Protein AF-A0A7J6WRA8-F1 (afdb_monomer)

Structure (mmCIF, N/CA/C/O backbone):
data_AF-A0A7J6WRA8-F1
#
_entry.id   AF-A0A7J6WRA8-F1
#
loop_
_atom_site.group_PDB
_atom_site.id
_atom_site.type_symbol
_atom_site.label_atom_id
_atom_site.label_alt_id
_atom_site.label_comp_id
_atom_site.label_asym_id
_atom_site.label_entity_id
_atom_site.label_seq_id
_atom_site.pdbx_PDB_ins_code
_atom_site.Cartn_x
_atom_site.Cartn_y
_atom_site.Cartn_z
_atom_site.occupancy
_atom_site.B_iso_or_equiv
_atom_site.auth_seq_id
_atom_site.auth_comp_id
_atom_site.auth_asym_id
_atom_site.auth_atom_id
_atom_site.pdbx_PDB_model_num
ATOM 1 N N . MET A 1 1 ? -15.804 6.897 2.067 1.00 87.56 1 MET A N 1
ATOM 2 C CA . MET A 1 1 ? -14.642 7.243 2.923 1.00 87.56 1 MET A CA 1
ATOM 3 C C . MET A 1 1 ? -14.575 6.457 4.234 1.00 87.56 1 MET A C 1
ATOM 5 O O . MET A 1 1 ? -13.465 6.216 4.681 1.00 87.56 1 MET A O 1
ATOM 9 N N . GLN A 1 2 ? -15.694 6.023 4.835 1.00 93.50 2 GLN A N 1
ATOM 10 C CA . GLN A 1 2 ? -15.689 5.260 6.101 1.00 93.50 2 GLN A CA 1
ATOM 11 C C . GLN A 1 2 ? -14.812 3.995 6.072 1.00 93.50 2 GLN A C 1
ATOM 13 O O . GLN A 1 2 ? -14.043 3.772 6.997 1.00 93.50 2 GLN A O 1
ATOM 18 N N . LEU A 1 3 ? -14.853 3.215 4.986 1.00 95.44 3 LEU A N 1
ATOM 19 C CA . LEU A 1 3 ? -14.009 2.020 4.840 1.00 95.44 3 LEU A CA 1
ATOM 20 C C . LEU A 1 3 ? -12.509 2.354 4.890 1.00 95.44 3 LEU A C 1
ATOM 22 O O . LEU A 1 3 ? -11.751 1.719 5.610 1.00 95.44 3 LEU A O 1
ATOM 26 N N . ALA A 1 4 ? -12.081 3.391 4.165 1.00 96.44 4 ALA A N 1
ATOM 27 C CA . ALA A 1 4 ? -10.686 3.827 4.166 1.00 96.44 4 ALA A CA 1
ATOM 28 C C . ALA A 1 4 ? -10.249 4.363 5.540 1.00 96.44 4 ALA A C 1
ATOM 30 O O . ALA A 1 4 ? -9.139 4.075 5.972 1.00 96.44 4 ALA A O 1
ATOM 31 N N . GLN A 1 5 ? -11.134 5.080 6.246 1.00 95.75 5 GLN A N 1
ATOM 32 C CA . GLN A 1 5 ? -10.892 5.520 7.625 1.00 95.75 5 GLN A CA 1
ATOM 33 C C . GLN A 1 5 ? -10.626 4.318 8.541 1.00 95.75 5 GLN A C 1
ATOM 35 O O . GLN A 1 5 ? -9.610 4.295 9.224 1.00 95.75 5 GLN A O 1
ATOM 40 N N . LYS A 1 6 ? -11.481 3.287 8.485 1.00 94.50 6 LYS A N 1
ATOM 41 C CA . LYS A 1 6 ? -11.320 2.049 9.262 1.00 94.50 6 LYS A CA 1
ATOM 42 C C . LYS A 1 6 ? -9.994 1.346 8.957 1.00 94.50 6 LYS A C 1
ATOM 44 O O . LYS A 1 6 ? -9.297 0.914 9.868 1.00 94.50 6 LYS A O 1
ATOM 49 N N . LEU A 1 7 ? -9.623 1.247 7.679 1.00 96.50 7 LEU A N 1
ATOM 50 C CA . LEU A 1 7 ? -8.345 0.653 7.276 1.00 96.50 7 LEU A CA 1
ATOM 51 C C . LEU A 1 7 ? -7.139 1.473 7.765 1.00 96.50 7 LEU A C 1
ATOM 53 O O . LEU A 1 7 ? -6.096 0.886 8.037 1.00 96.50 7 LEU A O 1
ATOM 57 N N . TYR A 1 8 ? -7.258 2.798 7.862 1.00 96.00 8 TYR A N 1
ATOM 58 C CA . TYR A 1 8 ? -6.202 3.685 8.356 1.00 96.00 8 TYR A CA 1
ATOM 59 C C . TYR A 1 8 ? -6.057 3.632 9.886 1.00 96.00 8 TYR A C 1
ATOM 61 O O . TYR A 1 8 ? -4.951 3.422 10.378 1.00 96.00 8 TYR A O 1
ATOM 69 N N . GLU A 1 9 ? -7.162 3.767 10.626 1.00 93.31 9 GLU A N 1
ATOM 70 C CA . GLU A 1 9 ? -7.195 3.677 12.099 1.00 93.31 9 GLU A CA 1
ATOM 71 C C . GLU A 1 9 ? -6.755 2.298 12.594 1.00 93.31 9 GLU A C 1
ATOM 73 O O . GLU A 1 9 ? -6.137 2.171 13.649 1.00 93.31 9 GLU A O 1
ATOM 78 N N . GLY A 1 10 ? -7.024 1.277 11.782 1.00 87.44 10 GLY A N 1
ATOM 79 C CA . GLY A 1 10 ? -6.505 -0.061 11.950 1.00 87.44 10 GLY A CA 1
ATOM 80 C C . GLY A 1 10 ? -7.553 -1.073 12.372 1.00 87.44 10 GLY A C 1
ATOM 81 O O . GLY A 1 10 ? -8.667 -0.762 12.793 1.00 87.44 10 GLY A O 1
ATOM 82 N N . VAL A 1 11 ? -7.169 -2.336 12.237 1.00 85.31 11 VAL A N 1
ATOM 83 C CA . VAL A 1 11 ? -7.971 -3.481 12.668 1.00 85.31 11 VAL A CA 1
ATOM 84 C C . VAL A 1 11 ? -7.165 -4.316 13.644 1.00 85.31 11 VAL A C 1
ATOM 86 O O . VAL A 1 11 ? -5.936 -4.365 13.556 1.00 85.31 11 VAL A O 1
ATOM 89 N N . LYS A 1 12 ? -7.850 -4.963 14.589 1.00 82.88 12 LYS A N 1
ATOM 90 C CA . LYS A 1 12 ? -7.200 -5.906 15.498 1.00 82.88 12 LYS A CA 1
ATOM 91 C C . LYS A 1 12 ? -6.724 -7.103 14.688 1.00 82.88 12 LYS A C 1
ATOM 93 O O . LYS A 1 12 ? -7.531 -7.870 14.167 1.00 82.88 12 LYS A O 1
ATOM 98 N N . LEU A 1 13 ? -5.412 -7.217 14.554 1.00 78.06 13 LEU A N 1
ATOM 99 C CA . LEU A 1 13 ? -4.770 -8.418 14.047 1.00 78.06 13 LEU A CA 1
ATOM 100 C C . LEU A 1 13 ? -4.534 -9.376 15.229 1.00 78.06 13 LEU A C 1
ATOM 102 O O . LEU A 1 13 ? -4.759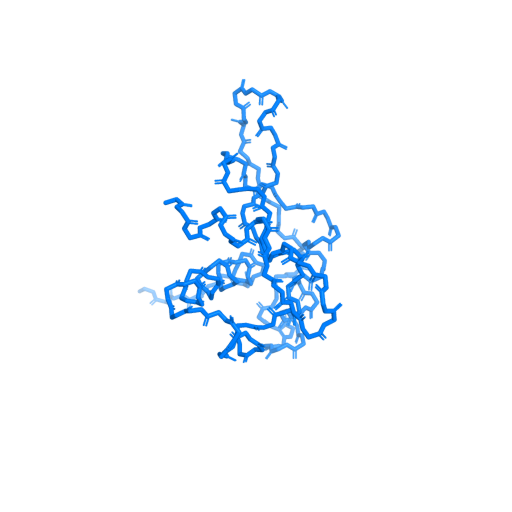 -9.017 16.385 1.00 78.06 13 LEU A O 1
ATOM 106 N N . ALA A 1 14 ? -4.120 -10.615 14.952 1.00 69.50 14 ALA A N 1
ATOM 107 C CA . ALA A 1 14 ? -3.975 -11.674 15.963 1.00 69.50 14 ALA A CA 1
ATOM 108 C C . ALA A 1 14 ? -3.062 -11.312 17.160 1.00 69.50 14 ALA A C 1
ATOM 110 O O . ALA A 1 14 ? -3.107 -11.975 18.187 1.00 69.50 14 ALA A O 1
ATOM 111 N N . ASN A 1 15 ? -2.255 -10.258 17.033 1.00 64.75 15 ASN A N 1
ATOM 112 C CA . ASN A 1 15 ? -1.355 -9.696 18.039 1.00 64.75 15 ASN A CA 1
ATOM 113 C C . ASN A 1 15 ? -2.002 -8.629 18.958 1.00 64.75 15 ASN A C 1
ATOM 115 O O . ASN A 1 15 ? -1.277 -7.845 19.558 1.00 64.75 15 ASN A O 1
ATOM 119 N N . GLU A 1 16 ? -3.336 -8.595 19.067 1.00 61.69 16 GLU A N 1
ATOM 120 C CA . GLU A 1 16 ? -4.169 -7.728 19.935 1.00 61.69 16 GLU A CA 1
ATOM 121 C C . GLU A 1 16 ? -4.091 -6.205 19.695 1.00 61.69 16 GLU A C 1
ATOM 123 O O . GLU A 1 16 ? -5.064 -5.495 19.972 1.00 61.69 16 GLU A O 1
ATOM 128 N N . GLU A 1 17 ? -3.004 -5.695 19.114 1.00 76.12 17 GLU A N 1
ATOM 129 C CA . GLU A 1 17 ? -2.834 -4.283 18.778 1.00 76.12 17 GLU A CA 1
ATOM 130 C C . GLU A 1 17 ? -3.505 -3.933 17.438 1.00 76.12 17 GLU A C 1
ATOM 132 O O . GLU A 1 17 ? -3.340 -4.608 16.413 1.00 76.12 17 GLU A O 1
ATOM 137 N N . ALA A 1 18 ? -4.287 -2.849 17.439 1.00 82.38 18 ALA A N 1
ATOM 138 C CA . ALA A 1 18 ? -4.905 -2.333 16.226 1.00 82.38 18 ALA A CA 1
ATOM 139 C C . ALA A 1 18 ? -3.817 -1.835 15.267 1.00 82.38 18 ALA A C 1
ATOM 141 O O . ALA A 1 18 ? -3.050 -0.933 15.589 1.00 82.38 18 ALA A O 1
ATOM 142 N N . THR A 1 19 ? -3.751 -2.428 14.076 1.00 90.06 19 THR A N 1
ATOM 143 C CA . THR A 1 19 ? -2.729 -2.089 13.083 1.00 90.06 19 THR A CA 1
ATOM 144 C C . THR A 1 19 ? -3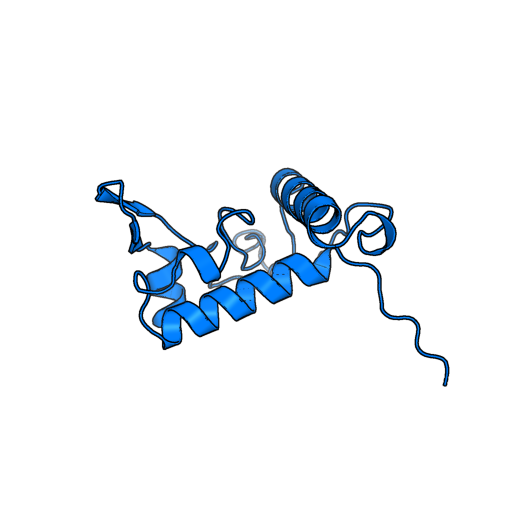.353 -1.375 11.894 1.00 90.06 19 THR A C 1
ATOM 146 O O . THR A 1 19 ? -4.198 -1.948 11.200 1.00 90.06 19 THR A O 1
ATOM 149 N N . GLY A 1 20 ? -2.892 -0.153 11.615 1.00 94.62 20 GLY A N 1
ATOM 150 C CA . GLY A 1 20 ? -3.224 0.585 10.395 1.00 94.62 20 GLY A CA 1
ATOM 151 C C . GLY A 1 20 ? -2.780 -0.183 9.148 1.00 94.62 20 GLY A C 1
ATOM 152 O O . GLY A 1 20 ? -1.609 -0.548 8.994 1.00 94.62 20 GLY A O 1
ATOM 153 N N . LEU A 1 21 ? -3.719 -0.470 8.253 1.00 96.50 21 LEU A N 1
ATOM 154 C CA . LEU A 1 21 ? -3.496 -1.275 7.054 1.00 96.50 21 LEU A CA 1
ATOM 155 C C . LEU A 1 21 ? -3.070 -0.441 5.847 1.00 96.50 21 LEU A C 1
ATOM 157 O O . LEU A 1 21 ? -2.350 -0.959 4.992 1.00 96.50 21 LEU A O 1
ATOM 161 N N . ILE A 1 22 ? -3.483 0.824 5.784 1.00 97.62 22 ILE A N 1
ATOM 162 C CA . ILE A 1 22 ? -3.150 1.758 4.702 1.00 97.62 22 ILE A CA 1
ATOM 163 C C . ILE A 1 22 ? -2.601 3.078 5.252 1.00 97.62 22 ILE A C 1
ATOM 165 O O . ILE A 1 22 ? -2.805 3.407 6.419 1.00 97.62 22 ILE A O 1
ATOM 169 N N . THR A 1 23 ? -1.904 3.835 4.409 1.00 96.31 23 THR A N 1
ATOM 170 C CA . THR A 1 23 ? -1.525 5.229 4.685 1.00 96.31 23 THR A CA 1
ATOM 171 C C . THR A 1 23 ? -2.753 6.150 4.721 1.00 96.31 23 THR A C 1
ATOM 173 O O . THR A 1 23 ? -3.869 5.751 4.380 1.00 96.31 23 THR A O 1
ATOM 176 N N . TYR A 1 24 ? -2.563 7.395 5.166 1.00 94.12 24 TYR A N 1
ATOM 177 C CA . TYR A 1 24 ? -3.653 8.356 5.330 1.00 94.12 24 TYR A CA 1
ATOM 178 C C . TYR A 1 24 ? -4.417 8.598 4.017 1.00 94.12 24 TYR A C 1
ATOM 180 O O . TYR A 1 24 ? -3.842 8.910 2.979 1.00 94.12 24 TYR A O 1
ATOM 188 N N . MET A 1 25 ? -5.741 8.455 4.067 1.00 94.44 25 MET A N 1
ATOM 189 C CA . MET A 1 25 ? -6.609 8.394 2.884 1.00 94.44 25 MET A CA 1
ATOM 190 C C . MET A 1 25 ? -7.027 9.755 2.310 1.00 94.44 25 MET A C 1
ATOM 192 O O . MET A 1 25 ? -7.725 9.798 1.298 1.00 94.44 25 MET A O 1
ATOM 196 N N . ARG A 1 26 ? -6.677 10.869 2.963 1.00 91.56 26 ARG A N 1
ATOM 197 C CA . ARG A 1 26 ? -6.943 12.224 2.455 1.00 91.56 26 ARG A CA 1
ATOM 198 C C . ARG A 1 26 ? -5.626 12.830 1.992 1.00 91.56 26 ARG A C 1
ATOM 200 O O . ARG A 1 26 ? -4.930 13.481 2.759 1.00 91.56 26 ARG A O 1
ATOM 207 N N . THR A 1 27 ? -5.287 12.539 0.745 1.00 88.88 27 THR A N 1
ATOM 208 C CA . THR A 1 27 ? -4.041 12.948 0.097 1.00 88.88 27 THR A CA 1
ATOM 209 C C . THR A 1 27 ? -4.317 13.210 -1.379 1.00 88.88 27 THR A C 1
ATOM 211 O O . THR A 1 27 ? -5.108 12.499 -2.006 1.00 88.88 27 THR A O 1
ATOM 214 N N . ASP A 1 28 ? -3.683 14.230 -1.940 1.00 87.44 28 ASP A N 1
ATOM 215 C CA . ASP A 1 28 ? -3.567 14.453 -3.383 1.00 87.44 28 ASP A CA 1
ATOM 216 C C . ASP A 1 28 ? -2.175 14.051 -3.916 1.00 87.44 28 ASP A C 1
ATOM 218 O O . ASP A 1 28 ? -1.905 14.151 -5.122 1.00 87.44 28 ASP A O 1
ATOM 222 N N . GLY A 1 29 ? -1.311 13.550 -3.027 1.00 87.25 29 GLY A N 1
ATOM 223 C CA . GLY A 1 29 ? 0.008 13.025 -3.324 1.00 87.25 29 GLY A CA 1
ATOM 224 C C . GLY A 1 29 ? -0.040 11.661 -4.010 1.00 87.25 29 GLY A C 1
ATOM 225 O O . GLY A 1 29 ? -0.827 10.776 -3.678 1.00 87.25 29 GLY A O 1
ATOM 226 N N . LEU A 1 30 ? 0.849 11.487 -4.988 1.00 88.94 30 LEU A N 1
ATOM 227 C CA . LEU A 1 30 ? 1.099 10.209 -5.669 1.00 88.94 30 LEU A CA 1
ATOM 228 C C . LEU A 1 30 ? 2.478 9.633 -5.330 1.00 88.94 30 LEU A C 1
ATOM 230 O O . LEU A 1 30 ? 2.835 8.560 -5.814 1.00 88.94 30 LEU A O 1
ATOM 234 N N . HIS A 1 31 ? 3.252 10.351 -4.516 1.00 90.62 31 HIS A N 1
ATOM 235 C CA . HIS A 1 31 ? 4.592 9.937 -4.141 1.00 90.62 31 HIS A CA 1
ATOM 236 C C . HIS A 1 31 ? 4.519 8.725 -3.216 1.00 90.62 31 HIS A C 1
ATOM 238 O O . HIS A 1 31 ? 3.697 8.673 -2.310 1.00 90.62 31 HIS A O 1
ATOM 244 N N . VAL A 1 32 ? 5.412 7.769 -3.440 1.00 92.00 32 VAL A N 1
ATOM 245 C CA . VAL A 1 32 ? 5.701 6.672 -2.517 1.00 92.00 32 VAL A CA 1
ATOM 246 C C . VAL A 1 32 ? 7.120 6.892 -1.998 1.00 92.00 32 VAL A C 1
ATOM 248 O O . VAL A 1 32 ? 7.980 7.377 -2.739 1.00 92.00 32 VAL A O 1
ATOM 251 N N . SER A 1 33 ? 7.355 6.629 -0.718 1.00 91.50 33 SER A N 1
ATOM 252 C CA . SER A 1 33 ? 8.679 6.706 -0.095 1.00 91.50 33 SER A CA 1
ATOM 253 C C . SER A 1 33 ? 9.642 5.711 -0.739 1.00 91.50 33 SER A C 1
ATOM 255 O O . SER A 1 33 ? 9.236 4.631 -1.164 1.00 91.50 33 SER A O 1
ATOM 257 N N . ASP A 1 34 ? 10.930 6.055 -0.790 1.00 91.38 34 ASP A N 1
ATOM 258 C CA . ASP A 1 34 ? 11.935 5.204 -1.442 1.00 91.38 34 ASP A CA 1
ATOM 259 C C . ASP A 1 34 ? 12.005 3.803 -0.800 1.00 91.38 34 ASP A C 1
ATOM 261 O O . ASP A 1 34 ? 12.113 2.805 -1.511 1.00 91.38 34 ASP A O 1
ATOM 265 N N . ALA A 1 35 ? 11.841 3.714 0.527 1.00 92.88 35 ALA A N 1
ATOM 266 C CA . ALA A 1 35 ? 11.779 2.443 1.251 1.00 92.88 35 ALA A CA 1
ATOM 267 C C . ALA A 1 35 ? 10.579 1.586 0.814 1.00 92.88 35 ALA A C 1
ATOM 269 O O . ALA A 1 35 ? 10.750 0.435 0.417 1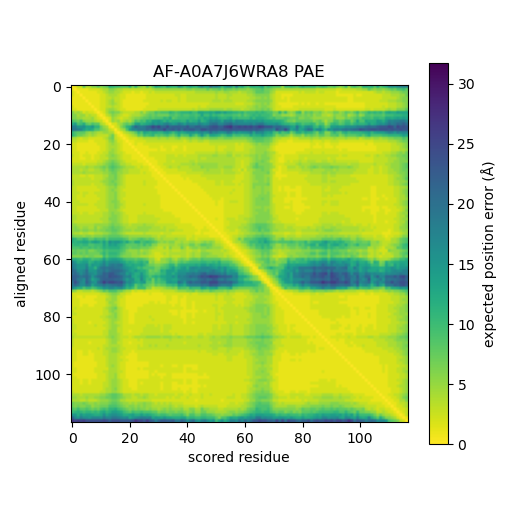.00 92.88 35 ALA A O 1
ATOM 270 N N . ALA A 1 36 ? 9.369 2.158 0.804 1.00 94.19 36 ALA A N 1
ATOM 271 C CA . ALA A 1 36 ? 8.182 1.425 0.377 1.00 94.19 36 ALA A CA 1
ATOM 272 C C . ALA A 1 36 ? 8.257 1.029 -1.102 1.00 94.19 36 ALA A C 1
ATOM 274 O O . ALA A 1 36 ? 7.854 -0.071 -1.466 1.00 94.19 36 ALA A O 1
ATOM 275 N N . ALA A 1 37 ? 8.795 1.897 -1.957 1.00 94.00 37 ALA A N 1
ATOM 276 C CA . ALA A 1 37 ? 8.945 1.610 -3.375 1.00 94.00 37 ALA A CA 1
ATOM 277 C C . ALA A 1 37 ? 9.941 0.459 -3.627 1.00 94.00 37 ALA A C 1
ATOM 279 O O . ALA A 1 37 ? 9.664 -0.406 -4.459 1.00 94.00 37 ALA A O 1
ATOM 280 N N . SER A 1 38 ? 11.033 0.388 -2.856 1.00 93.50 38 SER A N 1
ATOM 281 C CA . SER A 1 38 ? 11.965 -0.750 -2.853 1.00 93.50 38 SER A CA 1
ATOM 282 C C . SER A 1 38 ? 11.301 -2.050 -2.384 1.00 93.50 38 SER A C 1
ATOM 284 O O . SER A 1 38 ? 11.496 -3.103 -2.996 1.00 93.50 38 SER A O 1
ATOM 286 N N . ASP A 1 39 ? 10.483 -1.992 -1.330 1.00 95.50 39 ASP A N 1
ATOM 287 C CA . ASP A 1 39 ? 9.756 -3.161 -0.820 1.00 95.50 39 ASP A CA 1
ATOM 288 C C . ASP A 1 39 ? 8.729 -3.689 -1.827 1.00 95.50 39 ASP A C 1
ATOM 290 O O . ASP A 1 39 ? 8.621 -4.900 -2.034 1.00 95.50 39 ASP A O 1
ATOM 294 N N . ILE A 1 40 ? 7.984 -2.787 -2.475 1.00 95.81 40 ILE A N 1
ATOM 295 C CA . ILE A 1 40 ? 7.016 -3.137 -3.521 1.00 95.81 40 ILE A CA 1
ATOM 296 C C . ILE A 1 40 ? 7.745 -3.787 -4.699 1.00 95.81 40 ILE A C 1
ATOM 298 O O . ILE A 1 40 ? 7.342 -4.861 -5.139 1.00 95.81 40 ILE A O 1
ATOM 302 N N . HIS A 1 41 ? 8.827 -3.170 -5.182 1.00 94.50 41 HIS A N 1
ATOM 303 C CA . HIS A 1 41 ? 9.635 -3.698 -6.285 1.00 94.50 41 HIS A CA 1
ATOM 304 C C . HIS A 1 41 ? 10.177 -5.098 -5.975 1.00 94.50 41 HIS A C 1
ATOM 306 O O . HIS A 1 41 ? 10.007 -6.021 -6.771 1.00 94.50 41 HIS A O 1
ATOM 312 N N . SER A 1 42 ? 10.710 -5.290 -4.766 1.00 95.25 42 SER A N 1
ATOM 313 C CA . SER A 1 42 ? 11.190 -6.593 -4.295 1.00 95.25 42 SER A CA 1
ATOM 314 C C . SER A 1 42 ? 10.080 -7.646 -4.292 1.00 95.25 42 SER A C 1
ATOM 316 O O . SER A 1 42 ? 10.295 -8.773 -4.738 1.00 95.25 42 SER A O 1
ATOM 318 N N . LEU A 1 43 ? 8.875 -7.289 -3.833 1.00 96.94 43 LEU A N 1
ATOM 319 C CA . LEU A 1 43 ? 7.739 -8.211 -3.829 1.00 96.94 43 LEU A CA 1
ATOM 320 C C . LEU A 1 43 ? 7.219 -8.510 -5.245 1.00 96.94 43 LEU A C 1
ATOM 322 O O . LEU A 1 43 ? 6.756 -9.622 -5.495 1.00 96.94 43 LEU A O 1
ATOM 326 N N . VAL A 1 44 ? 7.287 -7.556 -6.179 1.00 96.31 44 VAL A N 1
ATOM 327 C CA . VAL A 1 44 ? 6.955 -7.806 -7.593 1.00 96.31 44 VAL A CA 1
ATOM 328 C C . VAL A 1 44 ? 7.893 -8.867 -8.168 1.00 96.31 44 VAL A C 1
ATOM 330 O O . VAL A 1 44 ? 7.403 -9.836 -8.746 1.00 96.31 44 VAL A O 1
ATOM 333 N N . ILE A 1 45 ? 9.207 -8.739 -7.946 1.00 95.38 45 ILE A N 1
ATOM 334 C CA . ILE A 1 45 ? 10.197 -9.736 -8.388 1.00 95.38 45 ILE A CA 1
ATOM 335 C C . ILE A 1 45 ? 9.905 -11.104 -7.767 1.00 95.38 45 ILE A C 1
ATOM 337 O O . ILE A 1 45 ? 9.881 -12.102 -8.481 1.00 95.38 45 ILE A O 1
ATOM 341 N N . GLU A 1 46 ? 9.660 -11.155 -6.457 1.00 96.31 46 GLU A N 1
ATOM 342 C CA . GLU A 1 46 ? 9.390 -12.402 -5.731 1.00 96.31 46 GLU A CA 1
ATOM 343 C C . GLU A 1 46 ? 8.145 -13.130 -6.259 1.00 96.31 46 GLU A C 1
ATOM 345 O O . GLU A 1 46 ? 8.137 -14.355 -6.362 1.00 96.31 46 GLU A O 1
ATOM 350 N N . ARG A 1 47 ? 7.083 -12.387 -6.597 1.00 95.94 47 ARG A N 1
ATOM 351 C CA . ARG A 1 47 ? 5.782 -12.969 -6.961 1.00 95.94 47 ARG A CA 1
ATOM 352 C C . ARG A 1 47 ? 5.602 -13.227 -8.449 1.00 95.94 47 ARG A C 1
ATOM 354 O O . ARG A 1 47 ? 4.892 -14.164 -8.804 1.00 95.94 47 ARG A O 1
ATOM 361 N N . TYR A 1 48 ? 6.166 -12.372 -9.293 1.00 96.00 48 TYR A N 1
ATOM 362 C CA . TYR A 1 48 ? 5.919 -12.386 -10.736 1.00 96.00 48 TYR A CA 1
ATOM 363 C C . TYR A 1 48 ? 7.193 -12.613 -11.551 1.00 96.00 48 TYR A C 1
ATOM 365 O O . TYR A 1 48 ? 7.101 -12.963 -12.719 1.00 96.00 48 TYR A O 1
ATOM 373 N N . GLY A 1 49 ? 8.375 -12.484 -10.944 1.00 95.00 49 GLY A N 1
ATOM 374 C CA . GLY A 1 49 ? 9.659 -12.597 -11.626 1.00 95.00 49 GLY A CA 1
ATOM 375 C C . GLY A 1 49 ? 10.219 -11.246 -12.070 1.00 95.00 49 GLY A C 1
ATOM 376 O O . GLY A 1 49 ? 9.523 -10.228 -12.119 1.00 95.00 49 GLY A O 1
ATOM 377 N N . LYS A 1 50 ? 11.518 -11.238 -12.388 1.00 93.56 50 LYS A N 1
ATOM 378 C CA . LYS A 1 50 ? 12.267 -10.018 -12.726 1.00 93.56 50 LYS A CA 1
ATOM 379 C C . LYS A 1 50 ? 11.718 -9.307 -13.966 1.00 93.56 50 LYS A C 1
ATOM 381 O O . LYS A 1 50 ? 11.699 -8.083 -13.980 1.00 93.56 50 LYS A O 1
ATOM 386 N N . ASP A 1 51 ? 11.208 -10.057 -14.939 1.00 93.12 51 ASP A N 1
ATOM 387 C CA . ASP A 1 51 ? 10.678 -9.518 -16.201 1.00 93.12 51 ASP A CA 1
ATOM 388 C C . ASP A 1 51 ? 9.396 -8.690 -16.013 1.00 93.12 51 ASP A C 1
ATOM 390 O O . ASP A 1 51 ? 9.028 -7.900 -16.879 1.00 93.12 51 ASP A O 1
ATOM 394 N N . PHE A 1 52 ? 8.721 -8.838 -14.867 1.00 93.50 52 PHE A N 1
ATOM 395 C CA . PHE A 1 52 ? 7.514 -8.084 -14.529 1.00 93.50 52 PHE A CA 1
ATOM 396 C C . PHE A 1 52 ? 7.790 -6.858 -13.653 1.00 93.50 52 PHE A C 1
ATOM 398 O O . PHE A 1 52 ? 6.896 -6.026 -13.469 1.00 93.50 52 PHE A O 1
ATOM 405 N N . ALA A 1 53 ? 9.006 -6.721 -13.123 1.00 90.94 53 ALA A N 1
ATOM 406 C CA . ALA A 1 53 ? 9.429 -5.569 -12.340 1.00 90.94 53 ALA A CA 1
ATOM 407 C C . ALA A 1 53 ? 10.060 -4.511 -13.250 1.00 90.94 53 ALA A C 1
ATOM 409 O O . ALA A 1 53 ? 10.818 -4.833 -14.163 1.00 90.94 53 ALA A O 1
ATOM 410 N N . SER A 1 54 ? 9.778 -3.230 -13.008 1.00 86.44 54 SER A N 1
ATOM 411 C CA . SER A 1 54 ? 10.454 -2.170 -13.757 1.00 86.44 54 SER A CA 1
ATOM 412 C C . SER A 1 54 ? 11.966 -2.182 -13.504 1.00 86.44 54 SER A C 1
ATOM 414 O O . SER A 1 54 ? 12.408 -2.442 -12.388 1.00 86.44 54 SER A O 1
ATOM 416 N N . GLU A 1 55 ? 12.775 -1.860 -14.520 1.00 82.19 55 GLU A N 1
ATOM 417 C CA . GLU A 1 55 ? 14.247 -1.856 -14.398 1.00 82.19 55 GLU A CA 1
ATOM 418 C C . GLU A 1 55 ? 14.760 -0.944 -13.274 1.00 82.19 55 GLU A C 1
ATOM 420 O O . GLU A 1 55 ? 15.783 -1.214 -12.652 1.00 82.19 55 GLU A O 1
ATOM 425 N N . SER A 1 56 ? 14.021 0.129 -12.993 1.00 81.69 56 SER A N 1
ATOM 426 C CA . SER A 1 56 ? 14.252 1.028 -11.868 1.00 81.69 56 SER A CA 1
ATOM 427 C C . SER A 1 56 ? 12.950 1.312 -11.128 1.00 81.69 56 SER A C 1
ATOM 429 O O . SER A 1 56 ? 11.857 1.208 -11.695 1.00 81.69 56 SER A O 1
ATOM 431 N N . THR A 1 57 ? 13.067 1.686 -9.855 1.00 83.25 57 THR A N 1
ATOM 432 C CA . THR A 1 57 ? 11.939 2.110 -9.025 1.00 83.25 57 THR A CA 1
ATOM 433 C C . THR A 1 57 ? 11.259 3.331 -9.638 1.00 83.25 57 THR A C 1
ATOM 435 O O . THR A 1 57 ? 11.853 4.407 -9.756 1.00 83.25 57 THR A O 1
ATOM 438 N N . ARG A 1 58 ? 9.990 3.181 -10.015 1.00 86.06 58 ARG A N 1
ATOM 439 C CA . ARG A 1 58 ? 9.204 4.254 -10.624 1.00 86.06 58 ARG A CA 1
ATOM 440 C C . ARG A 1 58 ? 8.838 5.286 -9.573 1.00 86.06 58 ARG A C 1
ATOM 442 O O . ARG A 1 58 ? 8.262 4.951 -8.537 1.00 86.06 58 ARG A O 1
ATOM 449 N N . LYS A 1 59 ? 9.120 6.553 -9.872 1.00 85.31 59 LYS A N 1
ATOM 450 C CA . LYS A 1 59 ? 8.734 7.683 -9.028 1.00 85.31 59 LYS A CA 1
ATOM 451 C C . LYS A 1 59 ? 7.577 8.445 -9.658 1.00 85.31 59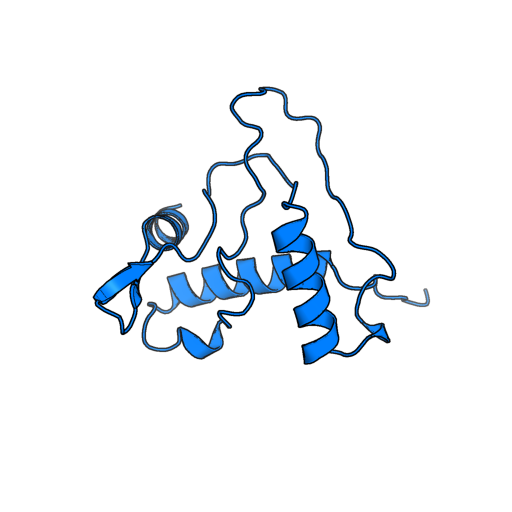 LYS A C 1
ATOM 453 O O . LYS A 1 59 ? 7.646 8.855 -10.813 1.00 85.31 59 LYS A O 1
ATOM 458 N N . TYR A 1 60 ? 6.527 8.656 -8.873 1.00 85.56 60 TYR A N 1
ATOM 459 C CA . TYR A 1 60 ? 5.343 9.402 -9.278 1.00 85.56 60 TYR A CA 1
ATOM 460 C C . TYR A 1 60 ? 5.249 10.667 -8.437 1.00 85.56 60 TYR A C 1
ATOM 462 O O . TYR A 1 60 ? 5.047 10.603 -7.229 1.00 85.56 60 TYR A O 1
ATOM 470 N N . PHE A 1 61 ? 5.391 11.824 -9.074 1.00 80.38 61 PHE A N 1
ATOM 471 C CA . PHE A 1 61 ? 5.249 13.112 -8.406 1.00 80.38 61 PHE A CA 1
ATOM 472 C C . PHE A 1 61 ? 4.190 13.944 -9.110 1.00 80.38 61 PHE A C 1
ATOM 474 O O . PHE A 1 61 ? 4.121 13.997 -10.337 1.00 80.38 61 PHE A O 1
ATOM 481 N N . LYS A 1 62 ? 3.378 14.628 -8.311 1.00 74.69 62 LYS A N 1
ATOM 482 C CA . LYS A 1 62 ? 2.468 15.669 -8.771 1.00 74.69 62 LYS A CA 1
ATOM 483 C C . LYS A 1 62 ? 2.806 16.938 -8.005 1.00 74.69 62 LYS A C 1
ATOM 485 O O . LYS A 1 62 ? 3.118 16.875 -6.819 1.00 74.69 62 LYS A O 1
ATOM 490 N N . LYS A 1 63 ? 2.759 18.085 -8.685 1.00 69.12 63 LYS A N 1
ATOM 491 C CA . LYS A 1 63 ? 2.952 19.386 -8.043 1.00 69.12 63 LYS A CA 1
ATOM 492 C C . LYS A 1 63 ? 1.760 19.637 -7.111 1.00 69.12 63 LYS A C 1
ATOM 494 O O . LYS A 1 63 ? 0.679 19.993 -7.573 1.00 69.12 63 LYS A O 1
ATOM 499 N N . VAL A 1 64 ? 1.956 19.366 -5.826 1.00 65.75 64 VAL A N 1
ATOM 500 C CA . VAL A 1 64 ? 0.994 19.629 -4.750 1.00 65.75 64 VAL A CA 1
ATOM 501 C C . VAL A 1 64 ? 0.892 21.137 -4.537 1.00 65.75 64 VAL A C 1
ATOM 503 O O . VAL A 1 64 ? 1.913 21.825 -4.487 1.00 65.75 64 VAL A O 1
ATOM 506 N N . LYS A 1 65 ? -0.333 21.674 -4.470 1.00 64.19 65 LYS A N 1
ATOM 507 C CA . LYS A 1 65 ? -0.556 23.123 -4.286 1.00 64.19 65 LYS A CA 1
ATOM 508 C C . LYS A 1 65 ? -0.202 23.593 -2.873 1.00 64.19 65 LYS A C 1
ATOM 510 O O . LYS A 1 65 ? 0.086 24.774 -2.705 1.00 64.19 65 LYS A O 1
ATOM 515 N N . ASN A 1 66 ? -0.208 22.691 -1.891 1.00 63.09 66 ASN A N 1
ATOM 516 C CA . ASN A 1 66 ? 0.021 22.997 -0.485 1.00 63.09 66 ASN A CA 1
ATOM 517 C C . ASN A 1 66 ? 1.099 22.069 0.092 1.00 63.09 66 ASN A C 1
ATOM 519 O O . ASN A 1 66 ? 0.969 20.850 0.033 1.00 63.09 66 ASN A O 1
ATOM 523 N N . ALA A 1 67 ? 2.163 22.630 0.672 1.00 58.94 67 ALA A N 1
ATOM 524 C CA . ALA A 1 67 ? 3.268 21.840 1.230 1.00 58.94 67 ALA A CA 1
ATOM 525 C C . ALA A 1 67 ? 2.855 21.006 2.460 1.00 58.94 67 ALA A C 1
ATOM 527 O O . ALA A 1 67 ? 3.477 19.988 2.747 1.00 58.94 67 ALA A O 1
ATOM 528 N N . GLN A 1 68 ? 1.787 21.412 3.159 1.00 54.00 68 GLN A N 1
ATOM 529 C CA . GLN A 1 68 ? 1.205 20.658 4.275 1.00 54.00 68 GLN A CA 1
ATOM 530 C C . GLN A 1 68 ? 0.435 19.404 3.824 1.00 54.00 68 GLN A C 1
ATOM 532 O O . GLN A 1 68 ? 0.228 18.514 4.639 1.00 54.00 68 GLN A O 1
ATOM 537 N N . GLU A 1 69 ? 0.066 19.303 2.541 1.00 53.34 69 GLU A N 1
ATOM 538 C CA . GLU A 1 69 ? -0.650 18.160 1.949 1.00 53.34 69 GLU A CA 1
ATOM 539 C C . GLU A 1 69 ? 0.277 17.265 1.107 1.00 53.34 69 GLU A C 1
ATOM 541 O O . GLU A 1 69 ? -0.186 16.387 0.385 1.00 53.34 69 GLU A O 1
ATOM 546 N N . ALA A 1 70 ? 1.602 17.424 1.233 1.00 59.78 70 ALA A N 1
ATOM 547 C CA . ALA A 1 70 ? 2.612 16.558 0.615 1.00 59.78 70 ALA A CA 1
ATOM 548 C C . ALA A 1 70 ? 2.679 15.161 1.272 1.00 59.78 70 ALA A C 1
ATOM 550 O O . ALA A 1 70 ? 3.755 14.618 1.525 1.00 59.78 70 ALA A O 1
ATOM 551 N N . HIS A 1 71 ? 1.521 14.591 1.592 1.00 74.12 71 HIS A N 1
ATOM 552 C CA . HIS A 1 71 ? 1.393 13.250 2.120 1.00 74.12 71 HIS A CA 1
ATOM 553 C C . HIS A 1 71 ? 1.694 12.218 1.033 1.00 74.12 71 HIS A C 1
ATOM 555 O O . HIS A 1 71 ? 1.546 12.449 -0.169 1.00 74.12 71 HIS A O 1
ATOM 561 N N . GLU A 1 72 ? 2.132 11.050 1.482 1.00 88.62 72 GLU A N 1
ATOM 562 C CA . GLU A 1 72 ? 2.357 9.902 0.618 1.00 88.62 72 GLU A CA 1
ATOM 563 C C . GLU A 1 72 ? 1.050 9.470 -0.074 1.00 88.62 72 GLU A C 1
ATOM 565 O O . GLU A 1 72 ? -0.056 9.781 0.380 1.00 88.62 72 GLU A O 1
ATOM 570 N N . ALA A 1 73 ? 1.173 8.732 -1.173 1.00 94.75 73 ALA A N 1
ATOM 571 C CA . ALA A 1 73 ? 0.061 8.064 -1.827 1.00 94.75 73 ALA A CA 1
ATOM 572 C C . ALA A 1 73 ? -0.665 7.110 -0.868 1.00 94.75 73 ALA A C 1
ATOM 574 O O . ALA A 1 73 ? -0.074 6.563 0.068 1.00 94.75 73 ALA A O 1
ATOM 575 N N . ILE A 1 74 ? -1.941 6.841 -1.161 1.00 96.50 74 ILE A N 1
ATOM 576 C CA . ILE A 1 74 ? -2.712 5.795 -0.481 1.00 96.50 74 ILE A CA 1
ATOM 577 C C . ILE A 1 74 ? -2.163 4.429 -0.907 1.00 96.50 74 ILE A C 1
ATOM 579 O O . ILE A 1 74 ? -2.329 4.018 -2.056 1.00 96.50 74 ILE A O 1
ATOM 583 N N . ARG A 1 75 ? -1.521 3.724 0.025 1.00 97.38 75 ARG A N 1
ATOM 584 C CA . ARG A 1 75 ? -0.915 2.401 -0.182 1.00 97.38 75 ARG A CA 1
ATOM 585 C C . ARG A 1 75 ? -0.998 1.555 1.090 1.00 97.38 75 ARG A C 1
ATOM 587 O O . ARG A 1 75 ? -1.220 2.115 2.165 1.00 97.38 75 ARG A O 1
ATOM 594 N N . PRO A 1 76 ? -0.768 0.232 1.024 1.00 97.69 76 PRO A N 1
ATOM 595 C CA . PRO A 1 76 ? -0.593 -0.575 2.223 1.00 97.69 76 PRO A CA 1
ATOM 596 C C . PRO A 1 76 ? 0.576 -0.069 3.074 1.00 97.69 76 PRO A C 1
ATOM 598 O O . PRO A 1 76 ? 1.631 0.282 2.538 1.00 97.69 76 PRO A O 1
ATOM 601 N N . THR A 1 77 ? 0.419 -0.082 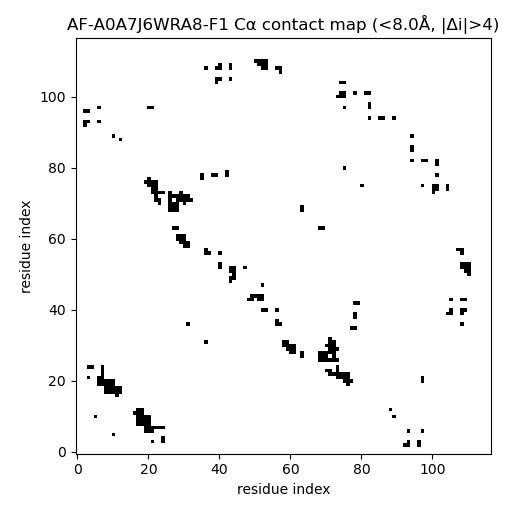4.398 1.00 96.12 77 THR A N 1
ATOM 602 C CA . THR A 1 77 ? 1.522 0.214 5.334 1.00 96.12 77 THR A CA 1
ATOM 603 C C . THR A 1 77 ? 2.642 -0.816 5.219 1.00 96.12 77 THR A C 1
ATOM 605 O O . THR A 1 77 ? 3.813 -0.456 5.267 1.00 96.12 77 THR A O 1
ATOM 608 N N . SER A 1 78 ? 2.278 -2.077 4.968 1.00 95.88 78 SER A N 1
ATOM 609 C CA . SER A 1 78 ? 3.181 -3.157 4.574 1.00 95.88 78 SER A CA 1
ATOM 610 C C . SER A 1 78 ? 2.638 -3.843 3.325 1.00 95.88 78 SER A C 1
ATOM 612 O O . SER A 1 78 ? 1.528 -4.378 3.343 1.00 95.88 78 SER A O 1
ATOM 614 N N . ILE A 1 79 ? 3.419 -3.851 2.243 1.00 97.31 79 ILE A N 1
ATOM 615 C CA . ILE A 1 79 ? 3.021 -4.489 0.979 1.00 97.31 79 ILE A CA 1
ATOM 616 C C . ILE A 1 79 ? 2.998 -6.024 1.076 1.00 97.31 79 ILE A C 1
ATOM 618 O O . ILE A 1 79 ? 2.257 -6.686 0.354 1.00 97.31 79 ILE A O 1
ATOM 622 N N . ARG A 1 80 ? 3.756 -6.601 2.018 1.00 96.81 80 ARG A N 1
ATOM 623 C CA . ARG A 1 80 ? 3.811 -8.053 2.262 1.00 96.81 80 ARG A CA 1
ATOM 624 C C . ARG A 1 80 ? 2.573 -8.593 2.974 1.00 96.81 80 ARG A C 1
ATOM 626 O O . ARG A 1 80 ? 2.373 -9.803 3.010 1.00 96.81 80 ARG A O 1
ATOM 633 N N . ARG A 1 81 ? 1.717 -7.717 3.506 1.00 95.56 81 ARG A N 1
ATOM 634 C CA . ARG A 1 81 ? 0.393 -8.095 4.001 1.00 95.56 81 ARG A CA 1
ATOM 635 C C . ARG A 1 81 ? -0.520 -8.330 2.799 1.00 95.56 81 ARG A C 1
ATOM 637 O O . ARG A 1 81 ? -1.098 -7.405 2.242 1.00 95.56 81 ARG A O 1
ATOM 644 N N . LEU A 1 82 ? -0.597 -9.577 2.354 1.00 97.06 82 LEU A N 1
ATOM 645 C CA . LEU A 1 82 ? -1.397 -9.928 1.185 1.00 97.06 82 LEU A CA 1
ATOM 646 C C . LEU A 1 82 ? -2.893 -9.839 1.520 1.00 97.06 82 LEU A C 1
ATOM 648 O O . LEU A 1 82 ? -3.279 -10.192 2.637 1.00 97.06 82 LEU A O 1
ATOM 652 N N . PRO A 1 83 ? -3.761 -9.467 0.561 1.00 97.44 83 PRO A N 1
ATOM 653 C CA . PRO A 1 83 ? -5.208 -9.491 0.775 1.00 97.44 83 PRO A CA 1
ATOM 654 C C . PRO A 1 83 ? -5.723 -10.851 1.273 1.00 97.44 83 PRO A C 1
ATOM 656 O O . PRO A 1 83 ? -6.606 -10.903 2.121 1.00 97.44 83 PRO A O 1
ATOM 659 N N . SER A 1 84 ? -5.115 -11.956 0.827 1.00 97.06 84 SER A N 1
ATOM 660 C CA . SER A 1 84 ? -5.462 -13.312 1.273 1.00 97.06 84 SER A CA 1
ATOM 661 C C . SER A 1 84 ? -5.262 -13.544 2.774 1.00 97.06 84 SER A C 1
ATOM 663 O O . SER A 1 84 ? -5.977 -14.351 3.358 1.00 97.06 84 SER A O 1
ATOM 665 N N . MET A 1 85 ? -4.333 -12.828 3.414 1.00 95.12 85 MET A N 1
ATOM 666 C CA . MET A 1 85 ? -4.077 -12.928 4.857 1.00 95.12 85 MET A CA 1
ATOM 667 C C . MET A 1 85 ? -5.143 -12.218 5.699 1.00 95.12 85 MET A C 1
ATOM 669 O O . MET A 1 85 ? -5.147 -12.358 6.917 1.00 95.12 85 MET A O 1
ATOM 673 N N . LEU A 1 86 ? -6.009 -11.421 5.068 1.00 94.50 86 LEU A N 1
ATOM 674 C CA . LEU A 1 86 ? -7.022 -10.598 5.731 1.00 94.50 86 LEU A CA 1
ATOM 675 C C . LEU A 1 86 ? -8.443 -11.151 5.572 1.00 94.50 86 LEU A C 1
ATOM 677 O O . LEU A 1 86 ? -9.394 -10.566 6.095 1.00 94.50 86 LEU A O 1
ATOM 681 N N . ILE A 1 87 ? -8.592 -12.282 4.879 1.00 95.25 87 ILE A N 1
ATOM 682 C CA . ILE A 1 87 ? -9.862 -13.001 4.760 1.00 95.25 87 ILE A CA 1
ATOM 683 C C . ILE A 1 87 ? -10.302 -13.464 6.153 1.00 95.25 87 ILE A C 1
ATOM 685 O O . ILE A 1 87 ? -9.524 -14.065 6.889 1.00 95.25 87 ILE A O 1
ATOM 689 N N . GLY A 1 88 ? -11.547 -13.161 6.525 1.00 92.31 88 GLY A N 1
ATOM 690 C CA . GLY A 1 88 ? -12.099 -13.476 7.847 1.00 92.31 88 GLY A CA 1
ATOM 691 C C . GLY A 1 88 ? -11.667 -12.521 8.968 1.00 92.31 88 GLY A C 1
ATOM 692 O O . GLY A 1 88 ? -12.250 -12.566 10.045 1.00 92.31 88 GLY A O 1
ATOM 693 N N . ILE A 1 89 ? -10.697 -11.633 8.714 1.00 92.62 89 ILE A N 1
ATOM 694 C CA . ILE A 1 89 ? -10.312 -10.541 9.625 1.00 92.62 89 ILE A CA 1
ATOM 695 C C . ILE A 1 89 ? -11.068 -9.261 9.255 1.00 92.62 89 ILE A C 1
ATOM 697 O O . ILE A 1 89 ? -11.588 -8.557 10.120 1.00 92.62 89 ILE A O 1
ATOM 701 N N . LEU A 1 90 ? -11.115 -8.949 7.959 1.00 94.12 90 LEU A N 1
ATOM 702 C CA . LEU A 1 90 ? -11.870 -7.825 7.422 1.00 94.12 90 LEU A CA 1
ATOM 703 C C . LEU A 1 90 ? -13.275 -8.262 7.007 1.00 94.12 90 LEU A C 1
ATOM 705 O O . LEU A 1 90 ? -13.470 -9.372 6.510 1.00 94.12 90 LEU A O 1
ATOM 709 N N . ASP A 1 91 ? -14.238 -7.350 7.147 1.00 94.56 91 ASP A N 1
ATOM 710 C CA . ASP A 1 91 ? -15.504 -7.463 6.425 1.00 94.56 91 ASP A CA 1
ATOM 711 C C . ASP A 1 91 ? -15.271 -7.382 4.909 1.00 94.56 91 ASP A C 1
ATOM 713 O O . ASP A 1 91 ? -14.241 -6.888 4.437 1.00 94.56 91 ASP A O 1
ATOM 717 N N . GLU A 1 92 ? -16.242 -7.879 4.147 1.00 96.56 92 GLU A N 1
ATOM 718 C CA . GLU A 1 92 ? -16.124 -8.064 2.702 1.00 96.56 92 GLU A CA 1
ATOM 719 C C . GLU A 1 92 ? -15.776 -6.763 1.958 1.00 96.56 92 GLU A C 1
ATOM 721 O O . GLU A 1 92 ? -14.903 -6.758 1.086 1.00 96.56 92 GLU A O 1
ATOM 726 N N . ASP A 1 93 ? -16.399 -5.646 2.330 1.00 97.44 93 ASP A N 1
ATOM 727 C CA . ASP A 1 93 ? -16.179 -4.356 1.675 1.00 97.44 93 ASP A CA 1
ATOM 728 C C . ASP A 1 93 ? -14.804 -3.766 2.007 1.00 97.44 93 ASP A C 1
ATOM 730 O O . ASP A 1 93 ? -14.103 -3.264 1.119 1.00 97.44 93 ASP A O 1
ATOM 734 N N . SER A 1 94 ? -14.369 -3.873 3.264 1.00 96.75 94 SER A N 1
ATOM 735 C CA . SER A 1 94 ? -13.018 -3.471 3.675 1.00 96.75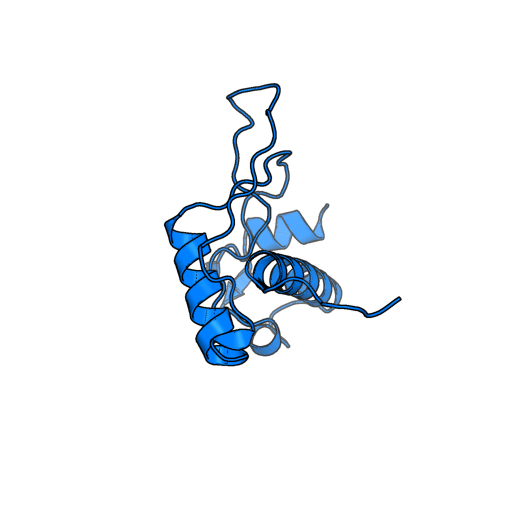 94 SER A CA 1
ATOM 736 C C . SER A 1 94 ? -11.944 -4.310 2.982 1.00 96.75 94 SER A C 1
ATOM 738 O O . SER A 1 94 ? -10.923 -3.766 2.554 1.00 96.75 94 SER A O 1
ATOM 740 N N . LEU A 1 95 ? -12.179 -5.616 2.820 1.00 97.81 95 LEU A N 1
ATOM 741 C CA . LEU A 1 95 ? -11.273 -6.509 2.103 1.00 97.81 95 LEU A CA 1
ATOM 742 C C . LEU A 1 95 ? -11.178 -6.140 0.618 1.00 97.81 95 LEU A C 1
ATOM 744 O O . LEU A 1 95 ? -10.069 -6.042 0.091 1.00 97.81 95 LEU A O 1
ATOM 748 N N . LYS A 1 96 ? -12.312 -5.887 -0.049 1.00 98.38 96 LYS A N 1
ATOM 749 C CA . LYS A 1 96 ? -12.346 -5.441 -1.453 1.00 98.38 96 LYS A CA 1
ATOM 750 C C . LYS A 1 96 ? -11.587 -4.130 -1.644 1.00 98.38 96 LYS A C 1
ATOM 752 O O . LYS A 1 96 ? -10.785 -4.016 -2.573 1.00 98.38 96 LYS A O 1
ATOM 757 N N . LEU A 1 97 ? -11.791 -3.157 -0.754 1.00 98.44 97 LEU A N 1
ATOM 758 C CA . LEU A 1 97 ? -11.080 -1.881 -0.819 1.00 98.44 97 LEU A CA 1
ATOM 759 C C . LEU A 1 97 ? -9.575 -2.058 -0.584 1.00 98.44 97 LEU A C 1
ATOM 761 O O . LEU A 1 97 ? -8.770 -1.500 -1.331 1.00 98.44 97 LEU A O 1
ATOM 765 N N . TYR A 1 98 ? -9.187 -2.850 0.416 1.00 98.31 98 TYR A N 1
ATOM 766 C CA . TYR A 1 98 ? -7.781 -3.148 0.671 1.00 98.31 98 TYR A CA 1
ATOM 767 C C . TYR A 1 98 ? -7.126 -3.841 -0.529 1.00 98.31 98 TYR A C 1
ATOM 769 O O . TYR A 1 98 ? -6.049 -3.431 -0.958 1.00 98.31 98 TYR A O 1
ATOM 777 N N . ALA A 1 99 ? -7.792 -4.842 -1.112 1.00 98.56 99 ALA A N 1
ATOM 778 C CA . ALA A 1 99 ? -7.312 -5.552 -2.293 1.00 98.56 99 ALA A CA 1
ATOM 779 C C . ALA A 1 99 ? -7.117 -4.605 -3.485 1.00 98.56 99 ALA A C 1
ATOM 781 O O . ALA A 1 99 ? -6.080 -4.661 -4.141 1.00 98.56 99 ALA A O 1
ATOM 782 N N . LEU A 1 100 ? -8.052 -3.679 -3.718 1.00 98.62 100 LEU A N 1
ATOM 783 C CA . LEU A 1 100 ? -7.927 -2.667 -4.768 1.00 98.62 100 LEU A CA 1
ATOM 784 C C . LEU A 1 100 ? -6.699 -1.766 -4.557 1.00 98.62 100 LEU A C 1
ATOM 786 O O . LEU A 1 100 ? -5.921 -1.549 -5.490 1.00 98.62 100 LEU A O 1
ATOM 790 N N . ILE A 1 101 ? -6.504 -1.262 -3.334 1.00 98.38 101 ILE A N 1
ATOM 791 C CA . ILE A 1 101 ? -5.350 -0.422 -2.975 1.00 98.38 101 ILE A CA 1
ATOM 792 C C . ILE A 1 101 ? -4.040 -1.210 -3.137 1.00 98.38 101 ILE A C 1
ATOM 794 O O . ILE A 1 101 ? -3.069 -0.695 -3.701 1.00 98.38 101 ILE A O 1
ATOM 798 N N . TRP A 1 102 ? -4.017 -2.466 -2.686 1.00 98.50 102 TRP A N 1
ATOM 799 C CA . TRP A 1 102 ? -2.866 -3.361 -2.793 1.00 98.50 102 TRP A CA 1
ATOM 800 C C . TRP A 1 102 ? -2.494 -3.626 -4.255 1.00 98.50 102 TRP A C 1
ATOM 802 O O . TRP A 1 102 ? -1.350 -3.395 -4.648 1.00 98.50 102 TRP A O 1
ATOM 812 N N . SER A 1 103 ? -3.464 -4.007 -5.092 1.00 98.06 103 SER A N 1
ATOM 813 C CA . SER A 1 103 ? -3.244 -4.257 -6.520 1.00 98.06 103 SER A CA 1
ATOM 814 C C . SER A 1 103 ? -2.763 -3.007 -7.252 1.00 98.06 103 SER A C 1
ATOM 816 O O . SER A 1 103 ? -1.840 -3.090 -8.061 1.00 98.06 103 SER A O 1
ATOM 818 N N . ARG A 1 104 ? -3.326 -1.831 -6.938 1.00 97.38 104 ARG A N 1
ATOM 819 C CA . ARG A 1 104 ? -2.880 -0.558 -7.523 1.00 97.38 104 ARG A CA 1
ATOM 820 C C . ARG A 1 104 ? -1.440 -0.222 -7.135 1.00 97.38 104 ARG A C 1
ATOM 822 O O . ARG A 1 104 ? -0.696 0.282 -7.973 1.00 97.38 104 ARG A O 1
ATOM 829 N N . THR A 1 105 ? -1.061 -0.511 -5.892 1.00 96.75 105 THR A N 1
ATOM 830 C CA . THR A 1 105 ? 0.294 -0.277 -5.379 1.00 96.75 105 THR A CA 1
ATOM 831 C C . THR A 1 105 ? 1.305 -1.226 -6.021 1.00 96.75 105 THR A C 1
ATOM 833 O O . THR A 1 105 ? 2.363 -0.779 -6.440 1.00 96.75 105 THR A O 1
ATOM 836 N N . MET A 1 106 ? 0.978 -2.511 -6.171 1.00 96.50 106 MET A N 1
ATOM 837 C CA . MET A 1 106 ? 1.845 -3.462 -6.879 1.00 96.50 106 MET A CA 1
ATOM 838 C C . MET A 1 106 ? 2.043 -3.059 -8.341 1.00 96.50 106 MET A C 1
ATOM 840 O O . MET A 1 106 ? 3.173 -2.946 -8.810 1.00 96.50 106 MET A O 1
ATOM 844 N N . ALA A 1 107 ? 0.945 -2.769 -9.044 1.00 95.12 107 ALA A N 1
ATOM 845 C CA . ALA A 1 107 ? 0.974 -2.447 -10.466 1.00 95.12 107 ALA A CA 1
ATOM 846 C C . ALA A 1 107 ? 1.784 -1.180 -10.789 1.00 95.12 107 ALA A C 1
ATOM 848 O O . ALA A 1 107 ? 2.312 -1.065 -11.892 1.00 95.12 107 ALA A O 1
ATOM 849 N N . CYS A 1 108 ? 1.920 -0.229 -9.856 1.00 91.56 108 CYS A N 1
ATOM 850 C CA . CYS A 1 108 ? 2.668 1.001 -10.126 1.00 91.56 108 CYS A CA 1
ATOM 851 C C . CYS A 1 108 ? 4.185 0.783 -10.259 1.00 91.56 108 CYS A C 1
ATOM 853 O O . CYS A 1 108 ? 4.859 1.634 -10.832 1.00 91.56 108 CYS A O 1
ATOM 855 N N . GLN A 1 109 ? 4.718 -0.347 -9.782 1.00 89.94 109 GLN A N 1
ATOM 856 C CA . GLN A 1 109 ? 6.131 -0.729 -9.931 1.00 89.94 109 GLN A CA 1
ATOM 857 C C . GLN A 1 109 ? 6.343 -1.855 -10.960 1.00 89.94 109 GLN A C 1
ATOM 859 O O . GLN A 1 109 ? 7.447 -2.386 -11.083 1.00 89.94 109 GLN A O 1
ATOM 864 N N . MET A 1 110 ? 5.300 -2.232 -11.705 1.00 94.31 110 MET A N 1
ATOM 865 C CA . MET A 1 110 ? 5.397 -3.237 -12.764 1.00 94.31 110 MET A CA 1
ATOM 866 C C . MET A 1 110 ? 5.746 -2.602 -14.117 1.00 94.31 110 MET A C 1
ATOM 868 O O . MET A 1 110 ? 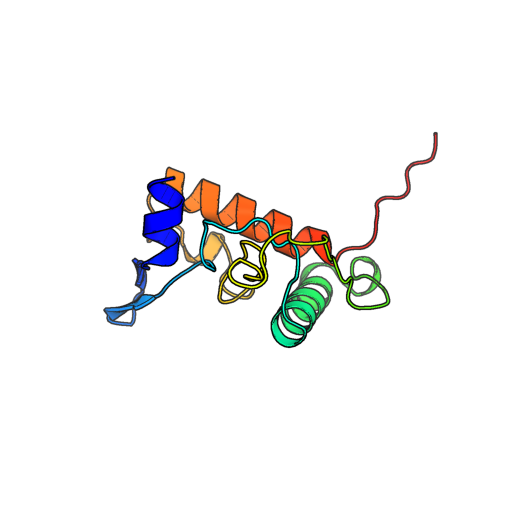5.582 -1.394 -14.338 1.00 94.31 110 MET A O 1
ATOM 872 N N . VAL A 1 111 ? 6.249 -3.425 -15.035 1.00 93.44 111 VAL A N 1
ATOM 873 C CA . VAL A 1 111 ? 6.475 -3.035 -16.436 1.00 93.44 111 VAL A CA 1
ATOM 874 C C . VAL A 1 111 ? 5.150 -2.688 -17.134 1.00 93.44 111 VAL A C 1
ATOM 876 O O . VAL A 1 111 ? 4.101 -3.230 -16.775 1.00 93.44 111 VAL A O 1
ATOM 879 N N . PRO A 1 112 ? 5.153 -1.771 -18.119 1.00 90.44 112 PRO A N 1
ATOM 880 C CA . PRO A 1 112 ? 3.962 -1.493 -18.901 1.00 90.44 112 PRO A CA 1
ATOM 881 C C . PRO A 1 112 ? 3.676 -2.683 -19.820 1.00 90.44 112 PRO A C 1
ATOM 883 O O . PRO A 1 112 ? 4.595 -3.317 -20.336 1.00 90.44 112 PRO A O 1
ATOM 886 N N . THR A 1 113 ? 2.400 -2.963 -20.060 1.00 90.31 113 THR A N 1
ATOM 887 C CA . THR A 1 113 ? 2.007 -3.925 -21.090 1.00 90.31 113 THR A CA 1
ATOM 888 C C . THR A 1 113 ? 2.421 -3.411 -22.468 1.00 90.31 113 THR A C 1
ATOM 890 O O . THR A 1 113 ? 2.180 -2.249 -22.796 1.00 90.31 113 THR A O 1
ATOM 893 N N . ILE A 1 114 ? 3.003 -4.296 -23.276 1.00 87.75 114 ILE A N 1
ATOM 894 C CA . ILE A 1 114 ? 3.237 -4.085 -24.705 1.00 87.75 114 ILE A CA 1
ATOM 895 C C . ILE A 1 114 ? 2.042 -4.693 -25.444 1.00 87.75 114 ILE A C 1
ATOM 897 O O . ILE A 1 114 ? 1.708 -5.855 -25.219 1.00 87.75 114 ILE A O 1
ATOM 901 N N . ILE A 1 115 ? 1.365 -3.891 -26.263 1.00 89.88 115 ILE A N 1
ATOM 902 C CA . ILE A 1 115 ? 0.239 -4.319 -27.098 1.00 89.88 115 ILE A CA 1
ATOM 903 C C . ILE A 1 115 ? 0.589 -3.923 -28.527 1.00 89.88 115 ILE A C 1
ATOM 905 O O . ILE A 1 115 ? 0.777 -2.735 -28.786 1.00 89.88 115 ILE A O 1
ATOM 909 N N . ASP A 1 116 ? 0.669 -4.900 -29.426 1.00 83.06 116 ASP A N 1
ATOM 910 C CA . ASP A 1 116 ? 0.747 -4.625 -30.859 1.00 83.06 116 ASP A CA 1
ATOM 911 C C . ASP A 1 116 ? -0.643 -4.169 -31.331 1.00 83.06 116 ASP A C 1
ATOM 913 O O . ASP A 1 116 ? -1.640 -4.853 -31.081 1.00 83.06 116 ASP A O 1
ATOM 917 N N . GLN A 1 117 ? -0.711 -2.976 -31.929 1.00 62.59 117 GLN A N 1
ATOM 918 C CA . GLN A 1 117 ? -1.931 -2.404 -32.516 1.00 62.59 117 GLN A CA 1
ATOM 919 C C . GLN A 1 117 ? -2.037 -2.721 -34.003 1.00 62.59 117 GLN A C 1
ATOM 921 O O . GLN A 1 117 ? -1.000 -2.632 -34.697 1.00 62.59 117 GLN A O 1
#

Mean predicted aligned error: 5.12 Å

InterPro domains:
  IPR000380 DNA topoisomerase, type IA [PTHR42785] (1-117)
  IPR013497 DNA topoisomerase, type IA, central [PF01131] (1-115)
  IPR013497 DNA topoisomerase, type IA, central [PR00417] (19-28)
  IPR013497 DNA topoisomerase, type IA, central [PR00417] (97-113)
  IPR013497 DNA topoisomerase, type IA, central [PS52039] (1-117)
  IPR013826 DNA topoisomerase, type IA, central region, subdomain 3 [G3DSA:1.10.290.10] (1-112)
  IPR023405 DNA topoisomerase, type IA, core domain [SSF56712] (1-116)
  IPR023406 DNA topoisomerase, type IA, active site [PS00396] (5-28)

Organism: Thalictrum thalictroides (NCBI:txid46969)

Nearest PDB structures (f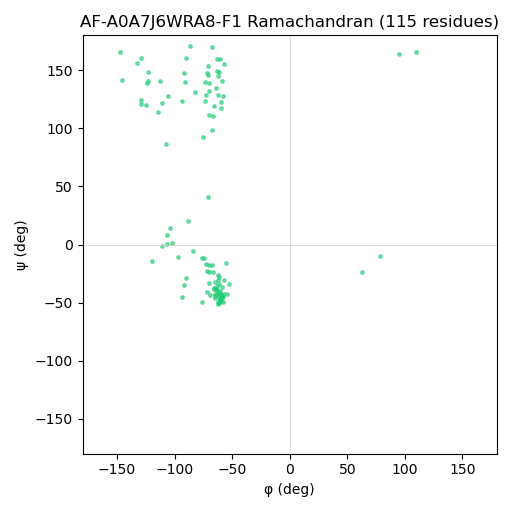oldseek):
  5ujy-assembly1_A  TM=8.836E-01  e=1.541E-07  Mycobacterium tuberculosis
  8czq-assembly1_A  TM=8.667E-01  e=1.036E-07  Mycobacterium tuberculosis
  6pcm-assembly2_B  TM=8.927E-01  e=1.880E-07  Mycolicibacterium smegmatis MC2 155
  6cq2-assembly1_A  TM=8.578E-01  e=1.442E-07  Mycobacterium tuberculosis H37Rv
  6pcm-assembly1_A  TM=8.845E-01  e=9.853E-07  Mycolicibacterium smegmatis MC2 155

Solvent-accessible surface area (backbone atoms only — not comparable to full-atom values): 6967 Å² total; per-residue (Å²): 109,69,58,54,50,46,37,31,72,26,47,71,45,99,80,74,54,61,43,47,47,31,39,65,78,87,49,86,29,54,31,68,56,72,68,60,45,51,53,41,36,53,50,38,30,75,74,68,32,65,88,44,25,38,98,59,83,68,83,45,82,64,94,68,96,44,81,93,50,68,41,51,29,65,29,49,66,51,75,84,67,46,61,79,78,37,66,89,74,44,56,71,67,48,41,53,53,49,37,52,37,43,53,55,52,50,56,64,36,33,50,79,87,85,75,92,129

pLDDT: mean 89.39, std 10.7, range [53.34, 98.62]

Radius of gyration: 15.21 Å; Cα contacts (8 Å, |Δi|>4): 160; chains: 1; bounding box: 30×37×52 Å

Foldseek 3Di:
DVLQVDLQQAFQDPVRDGDRFKFDPPAPFAFDDPVQLVQLLVVLCVPPNPLFFDPDRDGDGDPDPDPVRNGYDIATPHLVCALVVCVVRDDPVSSVVNNVRSVVSNNRRTDDDDDDD

Secondary structure (DSSP, 8-state):
-HHHHHHHH-EE-TTSSEE--BS-S--------HHHHHHHHHHHHHHH-GGGB-SS--------S-GGG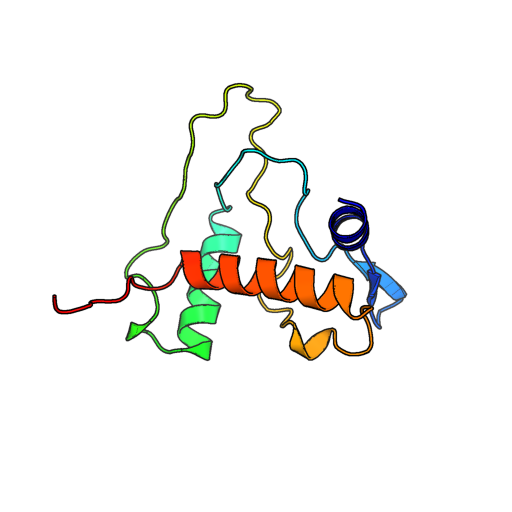-PPPS-BSSTTS-GGGGBTTB-HHHHHHHHHHHHHHHHTTBPPPP---

Sequence (117 aa):
MQLAQKLYEGVKLANEEATGLITYMRTDGLHVSDAAASDIHSLVIERYGKDFASESTRKYFKKVKNAQEAHEAIRPTSIRRLPSMLIGILDEDSLKLYALIWSRTMACQMVPTIIDQ